Protein AF-A0A349Q2P0-F1 (afdb_monomer_lite)

Radius of gyration: 24.7 Å; chains: 1; bounding box: 40×39×89 Å

pLDDT: mean 77.44, std 16.19, range [46.19, 96.06]

Foldseek 3Di:
DPDDPPPPVPPPPPPDDPPPDPPVPPVVVVLVVLLVLLVVLQVLAAEDDPFDKDWQVPPPCQVVFDFDDPSSCVLLVDDPDPCVPWTKGFHHWYPDQPFWTWTWIFGDDVTTWIKIWIGGSSSHTDDIGTQDDDDQDPDPPGDDTDMGTHHDD

Secondary structure (DSSP, 8-state):
--SSSSSSSSGGG----------HHHHHHHHHHHHHHHHHHHTTSPEEPSSEEE-GGG-TTGGGSPPPPTTTHHHHT-SS--TTT---EEEEEES--SSEEEEEEEEPSSSPEEEEEEEETTS-EEEEEE--------STT------EEE---

Sequence (153 aa):
MKLKIALITLISFLFVNCKNDTTTSNKTNQLISKSNDFKSFIKKFKVLTLPLIINPMEIQDVENLTPLTKSDFRFINIHDIEPDLDKIYPYGILSDTLETYKIIYLFPSEIYLPRIATYKKNGEKISDENLSVGDCGSDCGFTCKETIKIYQD

Structure (mmCIF, N/CA/C/O backbone):
data_AF-A0A349Q2P0-F1
#
_entry.id   AF-A0A349Q2P0-F1
#
loop_
_atom_site.group_PDB
_atom_site.id
_atom_site.type_symbol
_atom_site.label_atom_id
_atom_site.label_alt_id
_atom_site.label_comp_id
_atom_site.label_asym_id
_atom_site.label_entity_id
_atom_site.label_seq_id
_atom_site.pdbx_PDB_ins_code
_atom_site.Cartn_x
_atom_site.Cartn_y
_atom_site.Cartn_z
_atom_site.occupancy
_atom_site.B_iso_or_equiv
_atom_site.auth_seq_id
_atom_site.auth_comp_id
_atom_site.auth_asym_id
_atom_site.auth_atom_id
_atom_site.pdbx_PDB_model_num
ATOM 1 N N . MET A 1 1 ? 12.032 -26.478 68.428 1.00 47.12 1 MET A N 1
ATOM 2 C CA . MET A 1 1 ? 11.082 -25.347 68.302 1.00 47.12 1 MET A CA 1
ATOM 3 C C . MET A 1 1 ? 11.783 -24.123 67.698 1.00 47.12 1 MET A C 1
ATOM 5 O O . MET A 1 1 ? 11.995 -23.162 68.411 1.00 47.12 1 MET A O 1
ATOM 9 N N . LYS A 1 2 ? 12.194 -24.147 66.418 1.00 47.75 2 LYS A N 1
ATOM 10 C CA . LYS A 1 2 ? 12.755 -22.978 65.697 1.00 47.75 2 LYS A CA 1
ATOM 11 C C . LYS A 1 2 ? 12.676 -23.205 64.174 1.00 47.75 2 LYS A C 1
ATOM 13 O O . LYS A 1 2 ? 13.694 -23.441 63.546 1.00 47.75 2 LYS A O 1
ATOM 18 N N . LEU A 1 3 ? 11.476 -23.236 63.585 1.00 46.81 3 LEU A N 1
ATOM 19 C CA . LEU A 1 3 ? 11.347 -23.292 62.111 1.00 46.81 3 LEU A CA 1
ATOM 20 C C . LEU A 1 3 ? 10.034 -22.703 61.559 1.00 46.81 3 LEU A C 1
ATOM 22 O O . LEU A 1 3 ? 9.603 -23.060 60.473 1.00 46.81 3 LEU A O 1
ATOM 26 N N . LYS A 1 4 ? 9.353 -21.815 62.296 1.00 50.56 4 LYS A N 1
ATOM 27 C CA . LYS A 1 4 ? 8.070 -21.236 61.837 1.00 50.56 4 LYS A CA 1
ATOM 28 C C . LYS A 1 4 ? 8.027 -19.707 61.765 1.00 50.56 4 LYS A C 1
ATOM 30 O O . LYS A 1 4 ? 6.977 -19.156 61.477 1.00 50.56 4 LYS A O 1
ATOM 35 N N . ILE A 1 5 ? 9.145 -19.013 61.990 1.00 53.06 5 ILE A N 1
ATOM 36 C CA . ILE A 1 5 ? 9.153 -17.538 62.112 1.00 53.06 5 ILE A CA 1
ATOM 37 C C . ILE A 1 5 ? 9.741 -16.843 60.865 1.00 53.06 5 ILE A C 1
ATOM 39 O O . ILE A 1 5 ? 9.684 -15.627 60.752 1.00 53.06 5 ILE A O 1
ATOM 43 N N . ALA A 1 6 ? 10.240 -17.592 59.876 1.00 50.53 6 ALA A N 1
ATOM 44 C CA . ALA A 1 6 ? 10.867 -17.007 58.683 1.00 50.53 6 ALA A CA 1
ATOM 45 C C . ALA A 1 6 ? 9.914 -16.775 57.490 1.00 50.53 6 ALA A C 1
ATOM 47 O O . ALA A 1 6 ? 10.343 -16.225 56.483 1.00 50.53 6 ALA A O 1
ATOM 48 N N . LEU A 1 7 ? 8.638 -17.181 57.571 1.00 48.03 7 LEU A N 1
ATOM 49 C CA . LEU A 1 7 ? 7.713 -17.122 56.424 1.00 48.03 7 LEU A CA 1
ATOM 50 C C . LEU A 1 7 ? 6.757 -15.912 56.439 1.00 48.03 7 LEU A C 1
ATOM 52 O O . LEU A 1 7 ? 6.058 -15.674 55.462 1.00 48.03 7 LEU A O 1
ATOM 56 N N . ILE A 1 8 ? 6.710 -15.141 57.531 1.00 49.84 8 ILE A N 1
ATOM 57 C CA . ILE A 1 8 ? 5.711 -14.067 57.713 1.00 49.84 8 ILE A CA 1
ATOM 58 C C . ILE A 1 8 ? 6.242 -12.690 57.270 1.00 49.84 8 ILE A C 1
ATOM 60 O O . ILE A 1 8 ? 5.460 -11.785 56.997 1.00 49.84 8 ILE A O 1
ATOM 64 N N . THR A 1 9 ? 7.554 -12.519 57.097 1.00 50.06 9 THR A N 1
ATOM 65 C CA . THR A 1 9 ? 8.147 -11.223 56.716 1.00 50.06 9 THR A CA 1
ATOM 66 C C . THR A 1 9 ? 8.220 -10.965 55.206 1.00 50.06 9 THR A C 1
ATOM 68 O O . THR A 1 9 ? 8.487 -9.834 54.814 1.00 50.06 9 THR A O 1
ATOM 71 N N . LEU A 1 10 ? 7.932 -11.952 54.344 1.00 47.47 10 LEU A N 1
ATOM 72 C CA . LEU A 1 10 ? 8.038 -11.793 52.881 1.00 47.47 10 LEU A CA 1
ATOM 73 C C . LEU A 1 10 ? 6.729 -11.347 52.193 1.00 47.47 10 LEU A C 1
ATOM 75 O O . LEU A 1 10 ? 6.746 -10.956 51.032 1.00 47.47 10 LEU A O 1
ATOM 79 N N . ILE A 1 11 ? 5.590 -11.363 52.893 1.00 53.94 11 ILE A N 1
ATOM 80 C CA . ILE A 1 11 ? 4.271 -11.061 52.294 1.00 53.94 11 ILE A CA 1
ATOM 81 C C . ILE A 1 11 ? 3.928 -9.557 52.343 1.00 53.94 11 ILE A C 1
ATO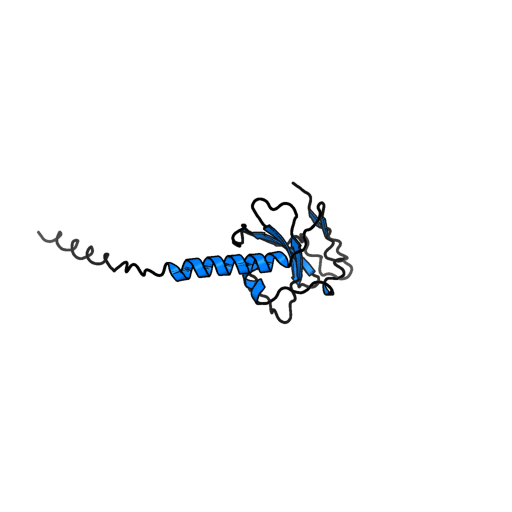M 83 O O . ILE A 1 11 ? 3.006 -9.100 51.673 1.00 53.94 11 ILE A O 1
ATOM 87 N N . SER A 1 12 ? 4.706 -8.738 53.059 1.00 48.81 12 SER A N 1
ATOM 88 C CA . SER A 1 12 ? 4.360 -7.327 53.295 1.00 48.81 12 SER A CA 1
ATOM 89 C C . SER A 1 12 ? 4.821 -6.332 52.211 1.00 48.81 12 SER A C 1
ATOM 91 O O . SER A 1 12 ? 4.638 -5.132 52.397 1.00 48.81 12 SER A O 1
ATOM 93 N N . PHE A 1 13 ? 5.388 -6.787 51.085 1.00 52.38 13 PHE A N 1
ATOM 94 C CA . PHE A 1 13 ? 5.916 -5.902 50.026 1.00 52.38 13 PHE A CA 1
ATOM 95 C C . PHE A 1 13 ? 5.048 -5.781 48.758 1.00 52.38 13 PHE A C 1
ATOM 97 O O . PHE A 1 13 ? 5.450 -5.102 47.818 1.00 52.38 13 PHE A O 1
ATOM 104 N N . LEU A 1 14 ? 3.849 -6.377 48.710 1.00 53.00 14 LEU A N 1
ATOM 105 C CA . LEU A 1 14 ? 3.019 -6.390 47.488 1.00 53.00 14 LEU A CA 1
ATOM 106 C C . LEU A 1 14 ? 1.946 -5.290 47.387 1.00 53.00 14 LEU A C 1
ATOM 108 O O . LEU A 1 14 ? 1.197 -5.271 46.416 1.00 53.00 14 LEU A O 1
ATOM 112 N N . PHE A 1 15 ? 1.890 -4.330 48.314 1.00 54.31 15 PHE A N 1
ATOM 113 C CA . PHE A 1 15 ? 0.945 -3.205 48.230 1.00 54.31 15 PHE A CA 1
ATOM 114 C C . PHE A 1 15 ? 1.652 -1.882 47.915 1.00 54.31 15 PHE A C 1
ATOM 116 O O . PHE A 1 15 ? 1.544 -0.904 48.650 1.00 54.31 15 PHE A O 1
ATOM 123 N N . VAL A 1 16 ? 2.383 -1.840 46.798 1.00 57.06 16 VAL A N 1
ATOM 124 C CA . VAL A 1 16 ? 2.851 -0.577 46.214 1.00 57.06 16 VAL A CA 1
ATOM 125 C C . VAL A 1 16 ? 1.782 -0.056 45.248 1.00 57.06 16 VAL A C 1
ATOM 127 O O . VAL A 1 16 ? 1.681 -0.486 44.107 1.00 57.06 16 VAL A O 1
ATOM 130 N N . ASN A 1 17 ? 0.963 0.860 45.770 1.00 47.09 17 ASN A N 1
ATOM 131 C CA . ASN A 1 17 ? 0.307 1.990 45.097 1.00 47.09 17 ASN A CA 1
ATOM 132 C C . ASN A 1 17 ? -0.076 1.844 43.606 1.00 47.09 17 ASN A C 1
ATOM 134 O O . ASN A 1 17 ? 0.660 2.287 42.725 1.00 47.09 17 ASN A O 1
ATOM 138 N N . CYS A 1 18 ? -1.320 1.439 43.324 1.00 52.94 18 CYS A N 1
ATOM 139 C CA . CYS A 1 18 ? -2.027 1.945 42.140 1.00 52.94 18 CYS A CA 1
ATOM 140 C C . CYS A 1 18 ? -2.575 3.341 42.460 1.00 52.94 18 CYS A C 1
ATOM 142 O O . CYS A 1 18 ? -3.681 3.501 42.974 1.00 52.94 18 CYS A O 1
ATOM 144 N N . LYS A 1 19 ? -1.770 4.367 42.180 1.00 50.78 19 LYS A N 1
ATOM 145 C CA . LYS A 1 19 ? -2.244 5.749 42.114 1.00 50.78 19 LYS A CA 1
ATOM 146 C C . LYS A 1 19 ? -3.078 5.855 40.833 1.00 50.78 19 LYS A C 1
ATOM 148 O O . LYS A 1 19 ? -2.523 5.807 39.739 1.00 50.78 19 LYS A O 1
ATOM 153 N N . ASN A 1 20 ? -4.402 5.925 40.960 1.00 54.03 20 ASN A N 1
ATOM 154 C CA . ASN A 1 20 ? -5.279 6.180 39.819 1.00 54.03 20 ASN A CA 1
ATOM 155 C C . ASN A 1 20 ? -5.050 7.614 39.346 1.00 54.03 20 ASN A C 1
ATOM 157 O O . ASN A 1 20 ? -5.626 8.558 39.882 1.00 54.03 20 ASN A O 1
ATOM 161 N N . ASP A 1 21 ? -4.182 7.762 38.352 1.00 46.19 21 ASP A N 1
ATOM 162 C CA . ASP A 1 21 ? -4.037 9.004 37.615 1.00 46.19 21 ASP A CA 1
ATOM 163 C C . ASP A 1 21 ? -5.264 9.142 36.707 1.00 46.19 21 ASP A C 1
ATOM 165 O O . ASP A 1 21 ? -5.418 8.454 35.694 1.00 46.19 21 ASP A O 1
ATOM 169 N N . THR A 1 22 ? -6.201 9.997 37.107 1.00 51.16 22 THR A N 1
ATOM 170 C CA . THR A 1 22 ? -7.322 10.434 36.273 1.00 51.16 22 THR A CA 1
ATOM 171 C C . THR A 1 22 ? -6.793 11.295 35.126 1.00 51.16 22 THR A C 1
ATOM 173 O O . THR A 1 22 ? -6.921 12.514 35.126 1.00 51.16 22 THR A O 1
ATOM 176 N N . THR A 1 23 ? -6.204 10.656 34.115 1.00 48.81 23 THR A N 1
ATOM 177 C CA . THR A 1 23 ? -5.828 11.265 32.828 1.00 48.81 23 THR A CA 1
ATOM 178 C C . THR A 1 23 ? -6.743 10.762 31.704 1.00 48.81 23 THR A C 1
ATOM 180 O O . THR A 1 23 ? -6.309 10.399 30.613 1.00 48.81 23 THR A O 1
ATOM 183 N N . THR A 1 24 ? -8.054 10.719 31.949 1.00 49.44 24 THR A N 1
ATOM 184 C CA . THR A 1 24 ? -9.040 10.234 30.962 1.00 49.44 24 THR A CA 1
ATOM 185 C C . THR A 1 24 ? -9.249 11.218 29.795 1.00 49.44 24 THR A C 1
ATOM 187 O O . THR A 1 24 ? -9.656 10.808 28.714 1.00 49.44 24 THR A O 1
ATOM 190 N N . SER A 1 25 ? -8.891 12.499 29.950 1.00 53.03 25 SER A N 1
ATOM 191 C CA . SER A 1 25 ? -9.066 13.518 28.895 1.00 53.03 25 SER A CA 1
ATOM 192 C C . SER A 1 25 ? -8.045 13.403 27.745 1.00 53.03 25 SER A C 1
ATOM 194 O O . SER A 1 25 ? -8.391 13.544 26.572 1.00 53.03 25 SER A O 1
ATOM 196 N N . ASN A 1 26 ? -6.788 13.053 28.044 1.00 56.03 26 ASN A N 1
ATOM 197 C CA . ASN A 1 26 ? -5.725 13.025 27.030 1.00 56.03 26 ASN A CA 1
ATOM 198 C C . ASN A 1 26 ? -5.805 11.799 26.105 1.00 56.03 26 ASN A C 1
ATOM 200 O O . ASN A 1 26 ? -5.543 11.920 24.910 1.00 56.03 26 ASN A O 1
ATOM 204 N N . LYS A 1 27 ? -6.224 10.633 26.619 1.00 59.81 27 LYS A N 1
ATOM 205 C CA . LYS A 1 27 ? -6.321 9.396 25.820 1.00 59.81 27 LYS A CA 1
ATOM 206 C C . LYS A 1 27 ? -7.400 9.479 24.739 1.00 59.81 27 LYS A C 1
ATOM 208 O O . LYS A 1 27 ? -7.160 9.057 23.611 1.00 59.81 27 LYS A O 1
ATOM 213 N N . THR A 1 28 ? -8.559 10.057 25.051 1.00 62.56 28 THR A N 1
ATOM 214 C CA . THR A 1 28 ? -9.669 10.197 24.094 1.00 62.56 28 THR A CA 1
ATOM 215 C C . THR A 1 28 ? -9.310 11.155 22.959 1.00 62.56 28 THR A C 1
ATOM 217 O O . THR A 1 28 ? -9.492 10.818 21.791 1.00 62.56 28 THR A O 1
ATOM 220 N N . ASN A 1 29 ? -8.704 12.303 23.276 1.00 61.22 29 ASN A N 1
ATOM 221 C CA . ASN A 1 29 ? -8.256 13.266 22.267 1.00 61.22 29 ASN A CA 1
ATOM 222 C C . ASN A 1 29 ? -7.122 12.708 21.391 1.00 61.22 29 ASN A C 1
ATOM 224 O O . ASN A 1 29 ? -7.109 12.925 20.180 1.00 61.22 29 ASN A O 1
ATOM 228 N N . GLN A 1 30 ? -6.210 11.923 21.972 1.00 62.84 30 GLN A N 1
ATOM 229 C CA . GLN A 1 30 ? -5.145 11.242 21.234 1.00 62.84 30 GLN A CA 1
ATOM 230 C C . GLN A 1 30 ? -5.687 10.149 20.294 1.00 62.84 30 GLN A C 1
ATOM 232 O O . GLN A 1 30 ? -5.218 10.028 19.163 1.00 62.84 30 GLN A O 1
ATOM 237 N N . LEU A 1 31 ? -6.701 9.386 20.721 1.00 64.44 31 LEU A N 1
ATOM 238 C CA . LEU A 1 31 ? -7.376 8.382 19.888 1.00 64.44 31 LEU A CA 1
ATOM 239 C C . LEU A 1 31 ? -8.144 9.019 18.721 1.00 64.44 31 LEU A C 1
ATOM 241 O O . LEU A 1 31 ? -8.041 8.545 17.589 1.00 64.44 31 LEU A O 1
ATOM 245 N N . ILE A 1 32 ? -8.871 10.113 18.974 1.00 64.75 32 ILE A N 1
ATOM 246 C CA . ILE A 1 32 ? -9.592 10.868 17.936 1.00 64.75 32 ILE A CA 1
ATOM 247 C C . ILE A 1 32 ? -8.605 11.459 16.923 1.00 64.75 32 ILE A C 1
ATOM 249 O O . ILE A 1 32 ? -8.809 11.318 15.716 1.00 64.75 32 ILE A O 1
ATOM 253 N N . SER A 1 33 ? -7.514 12.060 17.408 1.00 68.88 33 SER A N 1
ATOM 254 C CA . SER A 1 33 ? -6.443 12.597 16.565 1.00 68.88 33 SER A CA 1
ATOM 255 C C . SER A 1 33 ? -5.842 11.509 15.668 1.00 68.88 33 SER A C 1
ATOM 257 O O . SER A 1 33 ? -5.868 11.643 14.448 1.00 68.88 33 SER A O 1
ATOM 259 N N . LYS A 1 34 ? -5.448 10.360 16.241 1.00 75.12 34 LYS A N 1
ATOM 260 C CA . LYS A 1 34 ? -4.910 9.207 15.496 1.00 75.12 34 LYS A CA 1
ATOM 261 C C . LYS A 1 34 ? -5.877 8.684 14.423 1.00 75.12 34 LYS A C 1
ATOM 263 O O . LYS A 1 34 ? -5.449 8.338 13.324 1.00 75.12 34 LYS A O 1
ATOM 268 N N . SER A 1 35 ? -7.177 8.651 14.720 1.00 80.50 35 SER A N 1
ATOM 269 C CA . SER A 1 35 ? -8.223 8.254 13.767 1.00 80.50 35 SER A CA 1
ATOM 270 C C . SER A 1 35 ? -8.364 9.248 12.605 1.00 80.50 35 SER A C 1
ATOM 272 O O . SER A 1 35 ? -8.475 8.840 11.449 1.00 80.50 35 SER A O 1
ATOM 274 N N . ASN A 1 36 ? -8.358 10.555 12.878 1.00 85.81 36 ASN A N 1
ATOM 275 C CA . ASN A 1 36 ? -8.471 11.584 11.835 1.00 85.81 36 ASN A CA 1
ATOM 276 C C . ASN A 1 36 ? -7.242 11.610 10.920 1.00 85.81 36 ASN A C 1
ATOM 278 O O . ASN A 1 36 ? -7.356 11.720 9.697 1.00 85.81 36 ASN A O 1
ATOM 282 N N . ASP A 1 37 ? -6.080 11.428 11.522 1.00 90.75 37 ASP A N 1
ATOM 283 C CA . ASP A 1 37 ? -4.801 11.264 10.858 1.00 90.75 37 ASP A CA 1
ATOM 284 C C . ASP A 1 37 ? -4.791 10.064 9.905 1.00 90.75 37 ASP A C 1
ATOM 286 O O . ASP A 1 37 ? -4.356 10.176 8.759 1.00 90.75 37 ASP A O 1
ATOM 290 N N . PHE A 1 38 ? -5.320 8.923 10.352 1.00 92.88 38 PHE A N 1
ATOM 291 C CA . PHE A 1 38 ? -5.431 7.730 9.518 1.00 92.88 38 PHE A CA 1
ATOM 292 C C . PHE A 1 38 ? -6.415 7.923 8.358 1.00 92.88 38 PHE A C 1
ATOM 294 O O . PHE A 1 38 ? -6.119 7.554 7.225 1.00 92.88 38 PHE A O 1
ATOM 301 N N . LYS A 1 39 ? -7.563 8.570 8.592 1.00 92.81 39 LYS A N 1
ATOM 302 C CA . LYS A 1 39 ? -8.507 8.899 7.510 1.00 92.81 39 LYS A CA 1
ATOM 303 C C . LYS A 1 39 ? -7.867 9.787 6.443 1.00 92.81 39 LYS A C 1
ATOM 305 O O . LYS A 1 39 ? -8.116 9.585 5.259 1.00 92.81 39 LYS A O 1
ATOM 310 N N . SER A 1 40 ? -7.052 10.757 6.851 1.00 94.38 40 SER A N 1
ATOM 311 C CA . SER A 1 40 ? -6.314 11.623 5.924 1.00 94.38 40 SER A CA 1
ATOM 312 C C . SER A 1 40 ? -5.284 10.843 5.106 1.00 94.38 40 SER A C 1
ATOM 314 O O . SER A 1 40 ? -5.151 11.090 3.912 1.00 94.38 40 SER A O 1
ATOM 316 N N . PHE A 1 41 ? -4.613 9.868 5.722 1.00 95.25 41 PHE A N 1
ATOM 317 C CA . PHE A 1 41 ? -3.721 8.942 5.027 1.00 95.25 41 PHE A CA 1
ATOM 318 C C . PHE A 1 41 ? -4.467 8.096 3.984 1.00 95.25 41 PHE A C 1
ATOM 320 O O . PHE A 1 41 ? -4.086 8.088 2.818 1.00 95.25 41 PHE A O 1
ATOM 327 N N . ILE A 1 42 ? -5.586 7.466 4.358 1.00 95.44 42 ILE A N 1
ATOM 328 C CA . ILE A 1 42 ? -6.378 6.619 3.450 1.00 95.44 42 ILE A CA 1
ATOM 329 C C . ILE A 1 42 ? -6.914 7.394 2.237 1.00 95.44 42 ILE A C 1
ATOM 331 O O . ILE A 1 42 ? -6.963 6.853 1.137 1.00 95.44 42 ILE A O 1
ATOM 335 N N . LYS A 1 43 ? -7.259 8.678 2.392 1.00 95.00 43 LYS A N 1
ATOM 336 C CA . LYS A 1 43 ? -7.743 9.523 1.284 1.00 95.00 43 LYS A CA 1
ATOM 337 C C . LYS A 1 43 ? -6.724 9.746 0.161 1.00 95.00 43 LYS A C 1
ATOM 339 O O . LYS A 1 43 ? -7.117 10.198 -0.909 1.00 95.00 43 LYS A O 1
ATOM 344 N N . LYS A 1 44 ? -5.442 9.447 0.387 1.00 95.50 44 LYS A N 1
ATOM 345 C CA . LYS A 1 44 ? -4.388 9.550 -0.636 1.00 95.50 44 LYS A CA 1
ATOM 346 C C . LYS A 1 44 ? -4.480 8.440 -1.686 1.00 95.50 44 LYS A C 1
ATOM 348 O O . LYS A 1 44 ? -3.869 8.552 -2.742 1.00 95.50 44 LYS A O 1
ATOM 353 N N . PHE A 1 45 ? -5.243 7.385 -1.408 1.00 95.06 45 PHE A N 1
ATOM 354 C CA . PHE A 1 45 ? -5.380 6.220 -2.269 1.00 95.06 45 PHE A CA 1
ATOM 355 C C . PHE A 1 45 ? -6.663 6.314 -3.098 1.00 95.06 45 PHE A C 1
ATOM 357 O O . PHE A 1 45 ? -7.764 6.408 -2.554 1.00 95.06 45 PHE A O 1
ATOM 364 N N . LYS A 1 46 ? -6.531 6.252 -4.428 1.00 93.88 46 LYS A N 1
ATOM 365 C CA . LYS A 1 46 ? -7.682 6.145 -5.336 1.00 93.88 46 LYS A CA 1
ATOM 366 C C . LYS A 1 46 ? -8.324 4.764 -5.226 1.00 93.88 46 LYS A C 1
ATOM 368 O O . LYS A 1 46 ? -7.618 3.767 -5.090 1.00 93.88 46 LYS A O 1
ATOM 373 N N . VAL A 1 47 ? -9.647 4.692 -5.325 1.00 94.25 47 VAL A N 1
ATOM 374 C CA . VAL A 1 47 ? -10.351 3.403 -5.352 1.00 94.25 47 VAL A CA 1
ATOM 375 C C . VAL A 1 47 ? -10.015 2.664 -6.649 1.00 94.25 47 VAL A C 1
ATOM 377 O O . VAL A 1 47 ? -10.089 3.238 -7.734 1.00 94.25 47 VAL A O 1
ATOM 380 N N . LEU A 1 48 ? -9.634 1.395 -6.527 1.00 93.25 48 LEU A N 1
ATOM 381 C CA . LEU A 1 48 ? -9.282 0.512 -7.630 1.00 93.25 48 LEU A CA 1
ATOM 382 C C . LEU A 1 48 ? -10.487 -0.345 -8.028 1.00 93.25 48 LEU A C 1
ATOM 384 O O . LEU A 1 48 ? -11.243 -0.841 -7.186 1.00 93.25 48 LEU A O 1
ATOM 388 N N . THR A 1 49 ? -10.653 -0.518 -9.336 1.00 92.19 49 THR A N 1
ATOM 389 C CA . THR A 1 49 ? -11.652 -1.427 -9.909 1.00 92.19 49 THR A CA 1
ATOM 390 C C . THR A 1 49 ? -11.058 -2.829 -9.998 1.00 92.19 49 THR A C 1
ATOM 392 O O . THR A 1 49 ? -9.881 -2.974 -10.325 1.00 92.19 49 THR A O 1
ATOM 395 N N . LEU A 1 50 ? -11.867 -3.844 -9.692 1.00 91.38 50 LEU A N 1
ATOM 396 C CA . LEU A 1 50 ? -11.502 -5.253 -9.828 1.00 91.38 50 LEU A CA 1
ATOM 397 C C . LEU A 1 50 ? -12.171 -5.858 -11.082 1.00 91.38 50 LEU A C 1
ATOM 399 O O . LEU A 1 50 ? -13.272 -5.429 -11.431 1.00 91.38 50 LEU A O 1
ATOM 403 N N . PRO A 1 51 ? -11.545 -6.842 -11.756 1.00 92.62 51 PRO A N 1
ATOM 404 C CA . PRO A 1 51 ? -10.224 -7.392 -11.460 1.00 92.62 51 PRO A CA 1
ATOM 405 C C . PRO A 1 51 ? -9.107 -6.394 -11.788 1.00 92.62 51 PRO A C 1
ATOM 407 O O . PRO A 1 51 ? -9.161 -5.675 -12.784 1.00 92.62 51 PRO A O 1
ATOM 410 N N . LEU A 1 52 ? -8.092 -6.355 -10.933 1.00 91.94 52 LEU A N 1
ATOM 411 C CA . LEU A 1 52 ? -6.945 -5.469 -11.066 1.00 91.94 52 LEU A CA 1
ATOM 412 C C . LEU A 1 52 ? -5.757 -6.255 -11.615 1.00 91.94 52 LEU A C 1
ATOM 414 O O . LEU A 1 52 ? -5.433 -7.329 -11.110 1.00 91.94 52 LEU A O 1
ATOM 418 N N . ILE A 1 53 ? -5.098 -5.694 -12.627 1.00 91.94 53 ILE A N 1
ATOM 419 C CA . ILE A 1 53 ? -3.856 -6.218 -13.193 1.00 91.94 53 ILE A CA 1
ATOM 420 C C . ILE A 1 53 ? -2.756 -5.189 -12.941 1.00 91.94 53 ILE A C 1
ATOM 422 O O . ILE A 1 53 ? -2.909 -4.028 -13.315 1.00 91.94 53 ILE A O 1
ATOM 426 N N . ILE A 1 54 ? -1.659 -5.615 -12.319 1.00 90.56 54 ILE A N 1
ATOM 427 C CA . ILE A 1 54 ? -0.473 -4.784 -12.088 1.00 90.56 54 ILE A CA 1
ATOM 428 C C . ILE A 1 54 ? 0.720 -5.477 -12.744 1.00 90.56 54 ILE A C 1
ATOM 430 O O . ILE A 1 54 ? 1.011 -6.627 -12.427 1.00 90.56 54 ILE A O 1
ATOM 434 N N . ASN A 1 55 ? 1.417 -4.771 -13.633 1.00 89.00 55 ASN A N 1
ATOM 435 C CA . ASN A 1 55 ? 2.734 -5.162 -14.134 1.00 89.00 55 ASN A CA 1
ATOM 436 C C . ASN A 1 55 ? 3.769 -4.236 -13.485 1.00 89.00 55 ASN A C 1
ATOM 438 O O . ASN A 1 55 ? 3.855 -3.088 -13.919 1.00 89.00 55 ASN A O 1
ATOM 442 N N . PRO A 1 56 ? 4.547 -4.680 -12.478 1.00 84.81 56 PRO A N 1
ATOM 443 C CA . PRO A 1 56 ? 5.546 -3.842 -11.803 1.00 84.81 56 PRO A CA 1
ATOM 444 C C . PRO A 1 56 ? 6.530 -3.157 -12.764 1.00 84.81 56 PRO A C 1
ATOM 446 O O . PRO A 1 56 ? 6.872 -1.992 -12.588 1.00 84.81 56 PRO A O 1
ATOM 449 N N . MET A 1 57 ? 6.911 -3.848 -13.842 1.00 81.00 57 MET A N 1
ATOM 450 C CA . MET A 1 57 ? 7.823 -3.329 -14.872 1.00 81.00 57 MET A CA 1
ATOM 451 C C . MET A 1 57 ? 7.180 -2.331 -15.842 1.00 81.00 57 MET A C 1
ATOM 453 O O . MET A 1 57 ? 7.880 -1.665 -16.598 1.00 81.00 57 MET A O 1
ATOM 457 N N . GLU A 1 58 ? 5.852 -2.239 -15.845 1.00 83.62 58 GLU A N 1
ATOM 458 C CA . GLU A 1 58 ? 5.078 -1.351 -16.714 1.00 83.62 58 GLU A CA 1
ATOM 459 C C . GLU A 1 58 ? 4.277 -0.333 -15.900 1.00 83.62 58 GLU A C 1
ATOM 461 O O . GLU A 1 58 ? 3.359 0.289 -16.438 1.00 83.62 58 GLU A O 1
ATOM 466 N N . ILE A 1 59 ? 4.588 -0.147 -14.609 1.00 80.50 59 ILE A N 1
ATOM 467 C CA . ILE A 1 59 ? 4.003 0.942 -13.826 1.00 80.50 59 ILE A CA 1
ATOM 468 C C . ILE A 1 59 ? 4.578 2.256 -14.362 1.00 80.50 59 ILE A C 1
ATOM 470 O O . ILE A 1 59 ? 5.570 2.790 -13.875 1.00 80.50 59 ILE A O 1
ATOM 474 N N . GLN A 1 60 ? 3.941 2.753 -15.414 1.00 66.94 60 GLN A N 1
ATOM 475 C CA . GLN A 1 60 ? 4.147 4.085 -15.954 1.00 66.94 60 GLN A CA 1
ATOM 476 C C . GLN A 1 60 ? 3.521 5.098 -14.988 1.00 66.94 60 GLN A C 1
ATOM 478 O O . GLN A 1 60 ? 2.672 4.753 -14.161 1.00 66.94 60 GLN A O 1
ATOM 483 N N . ASP A 1 61 ? 3.949 6.354 -15.071 1.00 69.81 61 ASP A N 1
ATOM 484 C CA . ASP A 1 61 ? 3.322 7.466 -14.351 1.00 69.81 61 ASP A CA 1
ATOM 485 C C . ASP A 1 61 ? 3.426 7.429 -12.817 1.00 69.81 61 ASP A C 1
ATOM 487 O O . ASP A 1 61 ? 2.695 8.155 -12.139 1.00 69.81 61 ASP A O 1
ATOM 491 N N . VAL A 1 62 ? 4.362 6.665 -12.239 1.00 77.94 62 VAL A N 1
ATOM 492 C CA . VAL A 1 62 ? 4.681 6.789 -10.800 1.00 77.94 62 VAL A CA 1
ATOM 493 C C . VAL A 1 62 ? 5.029 8.240 -10.450 1.00 77.94 62 VAL A C 1
ATOM 495 O O . VAL A 1 62 ? 4.635 8.739 -9.401 1.00 77.94 62 VAL A O 1
ATOM 498 N N . GLU A 1 63 ? 5.680 8.951 -11.370 1.00 71.56 63 GLU A N 1
ATOM 499 C CA . GLU A 1 63 ? 6.025 10.370 -11.236 1.00 71.56 63 GLU A CA 1
ATOM 500 C C . GLU A 1 63 ? 4.802 11.300 -11.142 1.00 71.56 63 GLU A C 1
ATOM 502 O O . GLU A 1 63 ? 4.903 12.386 -10.573 1.00 71.56 63 GLU A O 1
ATOM 507 N N . ASN A 1 64 ? 3.638 10.870 -11.642 1.00 84.31 64 ASN A N 1
ATOM 508 C CA . ASN A 1 64 ? 2.383 11.620 -11.539 1.00 84.31 64 ASN A CA 1
ATOM 509 C C . ASN A 1 64 ? 1.662 11.377 -10.202 1.00 84.31 64 ASN A C 1
ATOM 511 O O . ASN A 1 64 ? 0.700 12.078 -9.875 1.00 84.31 64 ASN A O 1
ATOM 515 N N . LEU A 1 65 ? 2.101 10.392 -9.414 1.00 87.06 65 LEU A N 1
ATOM 516 C CA . LEU A 1 65 ? 1.590 10.163 -8.069 1.00 87.06 65 LEU A CA 1
ATOM 517 C C . LEU A 1 65 ? 2.290 11.106 -7.088 1.00 87.06 65 LEU A C 1
ATOM 519 O O . LEU A 1 65 ? 3.504 11.284 -7.103 1.00 87.06 65 LEU A O 1
ATOM 523 N N . THR A 1 66 ? 1.522 11.698 -6.173 1.00 91.88 66 THR A N 1
ATOM 524 C CA . THR A 1 66 ? 2.119 12.446 -5.061 1.00 91.88 66 THR A CA 1
ATOM 525 C C . THR A 1 66 ? 2.683 11.450 -4.047 1.00 91.88 66 THR A C 1
ATOM 527 O O . THR A 1 66 ? 1.915 10.620 -3.551 1.00 91.88 66 THR A O 1
ATOM 530 N N . PRO A 1 67 ? 3.986 11.502 -3.718 1.00 92.25 67 PRO A N 1
ATOM 531 C CA . PRO A 1 67 ? 4.577 10.568 -2.772 1.00 92.25 67 PRO A CA 1
ATOM 532 C C . PRO A 1 67 ? 3.983 10.744 -1.371 1.00 92.25 67 PRO A C 1
ATOM 534 O O . PRO A 1 67 ? 3.570 11.836 -0.967 1.00 92.25 67 PRO A O 1
ATOM 537 N N . LEU A 1 68 ? 3.958 9.648 -0.618 1.00 91.25 68 LEU A N 1
ATOM 538 C CA . LEU A 1 68 ? 3.642 9.649 0.802 1.00 91.25 68 LEU A CA 1
ATOM 539 C C . LEU A 1 68 ? 4.661 10.505 1.564 1.00 91.25 68 LEU A C 1
ATOM 541 O O . LEU A 1 68 ? 5.849 10.536 1.248 1.00 91.25 68 LEU A O 1
ATOM 545 N N . THR A 1 69 ? 4.190 11.204 2.590 1.00 89.50 69 THR A N 1
ATOM 546 C CA . THR A 1 69 ? 5.007 12.106 3.405 1.00 89.50 69 THR A CA 1
ATOM 547 C C . THR A 1 69 ? 5.599 11.377 4.611 1.00 89.50 69 THR A C 1
ATOM 549 O O . THR A 1 69 ? 5.050 10.377 5.066 1.00 89.50 69 THR A O 1
ATOM 552 N N . LYS A 1 70 ? 6.647 11.935 5.238 1.00 84.25 70 LYS A N 1
ATOM 553 C CA . LYS A 1 70 ? 7.217 11.418 6.506 1.00 84.25 70 LYS A CA 1
ATOM 554 C C . LYS A 1 70 ? 6.155 11.129 7.577 1.00 84.25 70 LYS A C 1
ATOM 556 O O . LYS A 1 70 ? 6.253 10.159 8.320 1.00 84.25 70 LYS A O 1
ATOM 561 N N . SER A 1 71 ? 5.111 11.955 7.648 1.00 86.62 71 SER A N 1
ATOM 562 C CA . SER A 1 71 ? 3.986 11.745 8.564 1.00 86.62 71 SER A CA 1
ATOM 563 C C . SER A 1 71 ? 3.166 10.487 8.257 1.00 86.62 71 SER A C 1
ATOM 565 O O . SER A 1 71 ? 2.650 9.884 9.194 1.00 86.62 71 SER A O 1
ATOM 567 N N . ASP A 1 72 ? 3.062 10.063 6.997 1.00 90.44 72 ASP A N 1
ATOM 568 C CA . ASP A 1 72 ? 2.347 8.848 6.595 1.00 90.44 72 ASP A CA 1
ATOM 569 C C . ASP A 1 72 ? 3.118 7.580 6.956 1.00 90.44 72 ASP A C 1
ATOM 571 O O . ASP A 1 72 ? 2.515 6.529 7.173 1.00 90.44 72 ASP A O 1
ATOM 575 N N . PHE A 1 73 ? 4.447 7.670 7.057 1.00 86.94 73 PHE A N 1
ATOM 576 C CA . PHE A 1 73 ? 5.319 6.505 7.221 1.00 86.94 73 PHE A CA 1
ATOM 577 C C . PHE A 1 73 ? 5.037 5.734 8.518 1.00 86.94 73 PHE A C 1
ATOM 579 O O . PHE A 1 73 ? 5.205 4.516 8.575 1.00 86.94 73 PHE A O 1
ATOM 586 N N . ARG A 1 74 ? 4.466 6.409 9.526 1.00 86.75 74 ARG A N 1
ATOM 587 C CA . ARG A 1 74 ? 3.956 5.785 10.759 1.00 86.75 74 ARG A CA 1
ATOM 588 C C . ARG A 1 74 ? 2.883 4.713 10.522 1.00 86.75 74 ARG A C 1
ATOM 590 O O . ARG A 1 74 ? 2.648 3.900 11.408 1.00 86.75 74 ARG A O 1
ATOM 597 N N . PHE A 1 75 ? 2.185 4.745 9.383 1.00 90.00 75 PHE A N 1
ATOM 598 C CA . PHE A 1 75 ? 1.121 3.793 9.055 1.00 90.00 75 PHE A CA 1
ATOM 599 C C . PHE A 1 75 ? 1.629 2.593 8.264 1.00 90.00 75 PHE A C 1
ATOM 601 O O . PHE A 1 75 ? 1.099 1.497 8.428 1.00 90.00 75 PHE A O 1
ATOM 608 N N . ILE A 1 76 ? 2.658 2.773 7.441 1.00 86.56 76 ILE A N 1
ATOM 609 C CA . ILE A 1 76 ? 3.286 1.684 6.680 1.00 86.56 76 ILE A CA 1
ATOM 610 C C . ILE A 1 76 ? 4.392 0.988 7.491 1.00 86.56 76 ILE A C 1
ATOM 612 O O . ILE A 1 76 ? 4.681 -0.173 7.245 1.00 86.56 76 ILE A O 1
ATOM 616 N N . ASN A 1 77 ? 4.881 1.603 8.578 1.00 73.62 77 ASN A N 1
ATOM 617 C CA . ASN A 1 77 ? 5.822 1.022 9.549 1.00 73.62 77 ASN A CA 1
ATOM 618 C C . ASN A 1 77 ? 7.035 0.366 8.882 1.00 73.62 77 ASN A C 1
ATOM 620 O O . ASN A 1 77 ? 7.259 -0.839 9.009 1.00 73.62 77 ASN A O 1
ATOM 624 N N . ILE A 1 78 ? 7.778 1.176 8.140 1.00 67.94 78 ILE A N 1
ATOM 625 C CA . ILE A 1 78 ? 8.982 0.740 7.453 1.00 67.94 78 ILE A CA 1
ATOM 626 C C . ILE A 1 78 ? 10.151 1.459 8.124 1.00 67.94 78 ILE A C 1
ATOM 628 O O . ILE A 1 78 ? 10.125 2.680 8.283 1.00 67.94 78 ILE A O 1
ATOM 632 N N . HIS A 1 79 ? 11.111 0.674 8.603 1.00 59.88 79 HIS A N 1
ATOM 633 C CA . HIS A 1 79 ? 12.197 1.144 9.463 1.00 59.88 79 HIS A CA 1
ATOM 634 C C . HIS A 1 79 ? 13.482 1.464 8.688 1.00 59.88 79 HIS A C 1
ATOM 636 O O . HIS A 1 79 ? 14.310 2.211 9.199 1.00 59.88 79 HIS A O 1
ATOM 642 N N . ASP A 1 80 ? 13.586 0.986 7.445 1.00 58.88 80 ASP A N 1
ATOM 643 C CA . ASP A 1 80 ? 14.807 1.018 6.630 1.00 58.88 80 ASP A CA 1
ATOM 644 C C . ASP A 1 80 ? 14.635 1.876 5.369 1.00 58.88 80 ASP A C 1
ATOM 646 O O . ASP A 1 80 ? 15.038 1.483 4.280 1.00 58.88 80 ASP A O 1
ATOM 650 N N . ILE A 1 81 ? 13.964 3.024 5.494 1.00 65.44 81 ILE A N 1
ATOM 651 C CA . ILE A 1 81 ? 13.790 3.955 4.377 1.00 65.44 81 ILE A CA 1
ATOM 652 C C . ILE A 1 81 ? 14.425 5.289 4.723 1.00 65.44 81 ILE A C 1
ATOM 654 O O . ILE A 1 81 ? 14.135 5.838 5.789 1.00 65.44 81 ILE A O 1
ATOM 658 N N . GLU A 1 82 ? 15.189 5.856 3.795 1.00 64.88 82 GLU A N 1
ATOM 659 C CA . GLU A 1 82 ? 15.566 7.262 3.842 1.00 64.88 82 GLU A CA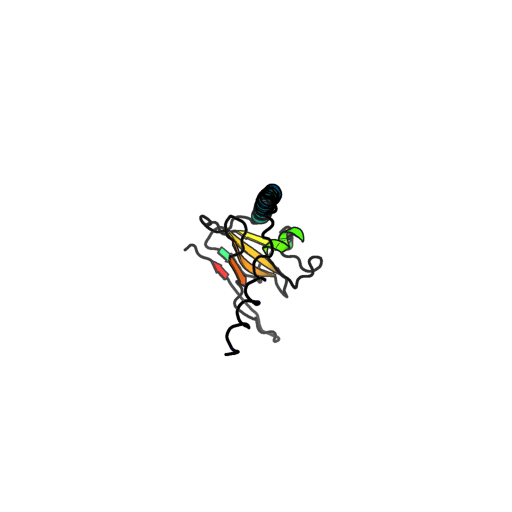 1
ATOM 660 C C . GLU A 1 82 ? 14.472 8.089 3.148 1.00 64.88 82 GLU A C 1
ATOM 662 O O . GLU A 1 82 ? 14.440 8.166 1.922 1.00 64.88 82 GLU A O 1
ATOM 667 N N . PRO A 1 83 ? 13.550 8.747 3.885 1.00 60.09 83 PRO A N 1
ATOM 668 C CA . PRO A 1 83 ? 12.337 9.335 3.299 1.00 60.09 83 PRO A CA 1
ATOM 669 C C . PRO A 1 83 ? 12.593 10.436 2.268 1.00 60.09 83 PRO A C 1
ATOM 671 O O . PRO A 1 83 ? 11.689 10.814 1.526 1.00 60.09 83 PRO A O 1
ATOM 674 N N . ASP A 1 84 ? 13.797 11.004 2.297 1.00 59.66 84 ASP A N 1
ATOM 675 C CA . ASP A 1 84 ? 14.217 12.082 1.411 1.00 59.66 84 ASP A CA 1
ATOM 676 C C . ASP A 1 84 ? 14.832 11.547 0.098 1.00 59.66 84 ASP A C 1
ATOM 678 O O . ASP A 1 84 ? 14.952 12.309 -0.861 1.00 59.66 84 ASP A O 1
ATOM 682 N N . LEU A 1 85 ? 15.163 10.250 0.027 1.00 61.19 85 LEU A N 1
ATOM 683 C CA . LEU A 1 85 ? 15.715 9.574 -1.156 1.00 61.19 85 LEU A CA 1
ATOM 684 C C . LEU A 1 85 ? 14.730 8.562 -1.763 1.00 61.19 85 LEU A C 1
ATOM 686 O O . LEU A 1 85 ? 14.584 8.480 -2.982 1.00 61.19 85 LEU A O 1
ATOM 690 N N . ASP A 1 86 ? 13.983 7.871 -0.913 1.00 73.94 86 ASP A N 1
ATOM 691 C CA . ASP A 1 86 ? 13.127 6.745 -1.266 1.00 73.94 86 ASP A CA 1
ATOM 692 C C . ASP A 1 86 ? 11.653 7.159 -1.235 1.00 73.94 86 ASP A C 1
ATOM 694 O O . ASP A 1 86 ? 10.961 7.145 -0.208 1.00 73.94 86 ASP A O 1
ATOM 698 N N . LYS A 1 87 ? 11.146 7.556 -2.400 1.00 87.00 87 LYS A N 1
ATOM 699 C CA . LYS A 1 87 ? 9.751 7.970 -2.546 1.00 87.00 87 LYS A CA 1
ATOM 700 C C . LYS A 1 87 ? 8.838 6.746 -2.548 1.00 87.00 87 LYS A C 1
ATOM 702 O O . LYS A 1 87 ? 8.949 5.886 -3.412 1.00 87.00 87 LYS A O 1
ATOM 707 N N . ILE A 1 88 ? 7.888 6.702 -1.619 1.00 90.75 88 ILE A N 1
ATOM 708 C CA . ILE A 1 88 ? 6.813 5.701 -1.601 1.00 90.75 88 ILE A CA 1
ATOM 709 C C . ILE A 1 88 ? 5.553 6.327 -2.168 1.00 90.75 88 ILE A C 1
ATOM 711 O O . ILE A 1 88 ? 5.173 7.419 -1.750 1.00 90.75 88 ILE A O 1
ATOM 715 N N . TYR A 1 89 ? 4.865 5.627 -3.066 1.00 93.56 89 TYR A N 1
ATOM 716 C CA . TYR A 1 89 ? 3.690 6.182 -3.739 1.00 93.56 89 TYR A CA 1
ATO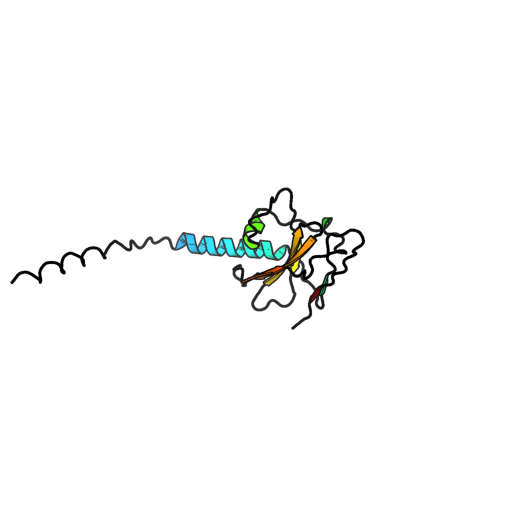M 717 C C . TYR A 1 89 ? 2.398 5.450 -3.375 1.00 93.56 89 TYR A C 1
ATOM 719 O O . TYR A 1 89 ? 2.377 4.216 -3.335 1.00 93.56 89 TYR A O 1
ATOM 727 N N . PRO A 1 90 ? 1.293 6.181 -3.144 1.00 94.75 90 PRO A N 1
ATOM 728 C CA . PRO A 1 90 ? -0.019 5.578 -2.975 1.00 94.75 90 PRO A CA 1
ATOM 729 C C . PRO A 1 90 ? -0.549 5.099 -4.333 1.00 94.75 90 PRO A C 1
ATOM 731 O O . PRO A 1 90 ? -0.902 5.910 -5.187 1.00 94.75 90 PRO A O 1
ATOM 734 N N . TYR A 1 91 ? -0.627 3.783 -4.545 1.00 94.25 91 TYR A N 1
ATOM 735 C CA . TYR A 1 91 ? -1.119 3.226 -5.810 1.00 94.25 91 TYR A CA 1
ATOM 736 C C . TYR A 1 91 ? -2.651 3.207 -5.858 1.00 94.25 91 TYR A C 1
ATOM 738 O O . TYR A 1 91 ? -3.267 3.698 -6.807 1.00 94.25 91 TYR A O 1
ATOM 746 N N . GLY A 1 92 ? -3.283 2.683 -4.805 1.00 94.31 92 GLY A N 1
ATOM 747 C CA . GLY A 1 92 ? -4.734 2.723 -4.658 1.00 94.31 92 GLY A CA 1
ATOM 748 C C . GLY A 1 92 ? -5.268 1.863 -3.518 1.00 94.31 92 GLY A C 1
ATOM 749 O O . GLY A 1 92 ? -4.511 1.286 -2.749 1.00 94.31 92 GLY A O 1
ATOM 750 N N . ILE A 1 93 ? -6.587 1.809 -3.385 1.00 95.50 93 ILE A N 1
ATOM 751 C CA . ILE A 1 93 ? -7.306 1.053 -2.359 1.00 95.50 93 ILE A CA 1
ATOM 752 C C . ILE A 1 93 ? -8.330 0.140 -3.022 1.00 95.50 93 ILE A C 1
ATOM 754 O O . ILE A 1 93 ? -9.018 0.559 -3.950 1.00 95.50 93 ILE A O 1
ATOM 758 N N . LEU A 1 94 ? -8.429 -1.110 -2.573 1.00 93.69 94 LEU A N 1
ATOM 759 C CA . LEU A 1 94 ? -9.427 -2.037 -3.106 1.00 93.69 94 LEU A CA 1
ATOM 760 C C . LEU A 1 94 ? -10.845 -1.561 -2.750 1.00 93.69 94 LEU A C 1
ATOM 762 O O . LEU A 1 94 ? -11.056 -0.935 -1.712 1.00 93.69 94 LEU A O 1
ATOM 766 N N . SER A 1 95 ? -11.808 -1.824 -3.633 1.00 85.81 95 SER A N 1
ATOM 767 C CA . SER A 1 95 ? -13.184 -1.320 -3.517 1.00 85.81 95 SER A CA 1
ATOM 768 C C . SER A 1 95 ? -14.019 -2.028 -2.443 1.00 85.81 95 SER A C 1
ATOM 770 O O . SER A 1 95 ? -14.893 -1.391 -1.853 1.00 85.81 95 SER A O 1
ATOM 772 N N . ASP A 1 96 ? -13.729 -3.292 -2.121 1.00 71.25 96 ASP A N 1
ATOM 773 C CA . ASP A 1 96 ? -14.429 -4.024 -1.060 1.00 71.25 96 ASP A CA 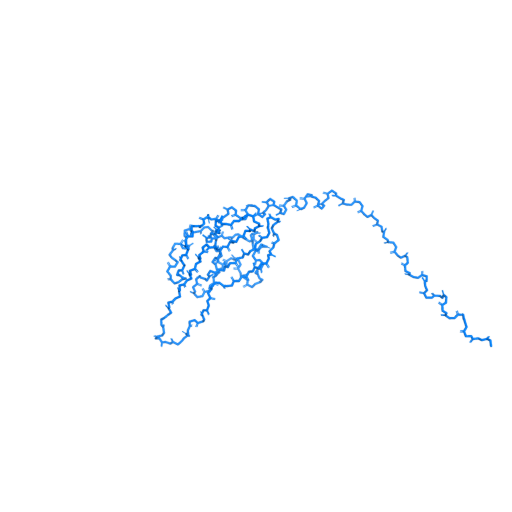1
ATOM 774 C C . ASP A 1 96 ? -13.784 -3.794 0.313 1.00 71.25 96 ASP A C 1
ATOM 776 O O . ASP A 1 96 ? -12.701 -4.299 0.621 1.00 71.25 96 ASP A O 1
ATOM 780 N N . THR A 1 97 ? -14.430 -2.967 1.136 1.00 66.62 97 THR A N 1
ATOM 781 C CA . THR A 1 97 ? -13.875 -2.538 2.422 1.00 66.62 97 THR A CA 1
ATOM 782 C C . THR A 1 97 ? -14.943 -2.413 3.510 1.00 66.62 97 THR A C 1
ATOM 784 O O . THR A 1 97 ? -14.940 -1.439 4.259 1.00 66.62 97 THR A O 1
ATOM 787 N N . LEU A 1 98 ? -15.876 -3.363 3.644 1.00 77.12 98 LEU A N 1
ATOM 788 C CA . LEU A 1 98 ? -16.851 -3.312 4.751 1.00 77.12 98 LEU A CA 1
ATOM 789 C C . LEU A 1 98 ? -16.158 -3.334 6.126 1.00 77.12 98 LEU A C 1
ATOM 791 O O . LEU A 1 98 ? -16.452 -2.508 6.990 1.00 77.12 98 LEU A O 1
ATOM 795 N N . GLU A 1 99 ? -15.162 -4.201 6.300 1.00 83.62 99 GLU A N 1
ATOM 796 C CA . GLU A 1 99 ? -14.530 -4.430 7.609 1.00 83.62 99 GLU A CA 1
ATOM 797 C C . GLU A 1 99 ? -13.102 -3.884 7.712 1.00 83.62 99 GLU A C 1
ATOM 799 O O . GLU A 1 99 ? -12.658 -3.438 8.773 1.00 83.62 99 GLU A O 1
ATOM 804 N N . THR A 1 100 ? -12.373 -3.862 6.598 1.00 93.25 100 THR A N 1
ATOM 805 C CA . THR A 1 100 ? -10.951 -3.496 6.556 1.00 93.25 100 THR A CA 1
ATOM 806 C C . THR A 1 100 ? -10.678 -2.480 5.458 1.00 93.25 100 THR A C 1
ATOM 808 O O . THR A 1 100 ? -11.545 -2.195 4.644 1.00 93.25 100 THR A O 1
ATOM 811 N N . TYR A 1 101 ? -9.509 -1.852 5.461 1.00 95.19 101 TYR A N 1
ATOM 812 C CA . TYR A 1 101 ? -8.966 -1.131 4.314 1.00 95.19 101 TYR A CA 1
ATOM 813 C C . TYR A 1 101 ? -7.800 -1.942 3.762 1.00 95.19 101 TYR A C 1
ATOM 815 O O . TYR A 1 101 ? -6.869 -2.221 4.512 1.00 95.19 101 TYR A O 1
ATOM 823 N N . LYS A 1 102 ? -7.842 -2.296 2.476 1.00 94.94 102 LYS A N 1
ATOM 824 C CA . LYS A 1 102 ? -6.740 -2.958 1.768 1.00 94.94 102 LYS A CA 1
ATOM 825 C C . LYS A 1 102 ? -6.138 -1.959 0.784 1.00 94.94 102 LYS A C 1
ATOM 827 O O . LYS A 1 102 ? -6.743 -1.678 -0.250 1.00 94.94 102 LYS A O 1
ATOM 832 N N . ILE A 1 103 ? -5.001 -1.371 1.140 1.00 96.06 103 ILE A N 1
ATOM 833 C CA . ILE A 1 103 ? -4.296 -0.400 0.294 1.00 96.06 103 ILE A CA 1
ATOM 834 C C . ILE A 1 103 ? -3.138 -1.078 -0.425 1.00 96.06 103 ILE A C 1
ATOM 836 O O . ILE A 1 103 ? -2.505 -1.976 0.122 1.00 96.06 103 ILE A O 1
ATOM 840 N N . ILE A 1 104 ? -2.841 -0.597 -1.623 1.00 95.12 104 ILE A N 1
ATOM 841 C CA . ILE A 1 104 ? -1.649 -0.933 -2.385 1.00 95.12 104 ILE A CA 1
ATOM 842 C C . ILE A 1 104 ? -0.780 0.320 -2.456 1.00 95.12 104 ILE A C 1
ATOM 844 O O . ILE A 1 104 ? -1.256 1.401 -2.822 1.00 95.12 104 ILE A O 1
ATOM 848 N N . TYR A 1 105 ? 0.492 0.181 -2.105 1.00 94.56 105 TYR A N 1
ATOM 849 C CA . TYR A 1 105 ? 1.501 1.230 -2.227 1.00 94.56 105 TYR A CA 1
ATOM 850 C C . TYR A 1 105 ? 2.735 0.696 -2.952 1.00 94.56 105 TYR A C 1
ATOM 852 O O . TYR A 1 105 ? 2.972 -0.509 -2.980 1.00 94.56 105 TYR A O 1
ATOM 860 N N . LEU A 1 106 ? 3.498 1.593 -3.570 1.00 92.50 106 LEU A N 1
ATOM 861 C CA . LEU A 1 106 ? 4.692 1.252 -4.336 1.00 92.50 106 LEU A CA 1
ATOM 862 C C . LEU A 1 106 ? 5.934 1.511 -3.496 1.00 92.50 106 LEU A C 1
ATOM 864 O O . LEU A 1 106 ? 6.187 2.651 -3.104 1.00 92.50 106 LEU A O 1
ATOM 868 N N . PHE A 1 107 ? 6.685 0.452 -3.223 1.00 89.12 107 PHE A N 1
ATOM 869 C CA . PHE A 1 107 ? 7.933 0.503 -2.481 1.00 89.12 107 PHE A CA 1
ATOM 870 C C . PHE A 1 107 ? 9.122 0.652 -3.446 1.00 89.12 107 PHE A C 1
ATOM 872 O O . PHE A 1 107 ? 9.160 -0.071 -4.445 1.00 89.12 107 PHE A O 1
ATOM 879 N N . PRO A 1 108 ? 10.065 1.578 -3.199 1.00 85.75 108 PRO A N 1
ATOM 880 C CA . PRO A 1 108 ? 11.224 1.755 -4.066 1.00 85.75 108 PRO A CA 1
ATOM 881 C C . PRO A 1 108 ? 12.194 0.570 -3.952 1.00 85.75 108 PRO A C 1
ATOM 883 O O . PRO A 1 108 ? 12.495 0.088 -2.862 1.00 85.75 108 PRO A O 1
ATOM 886 N N . SER A 1 109 ? 12.673 0.103 -5.100 1.00 81.31 109 SER A N 1
ATOM 887 C CA . SER A 1 109 ? 13.752 -0.875 -5.278 1.00 81.31 109 SER A CA 1
ATOM 888 C C . SER A 1 109 ? 14.430 -0.572 -6.627 1.00 81.31 109 SER A C 1
ATOM 890 O O . SER A 1 109 ? 14.327 0.557 -7.109 1.00 81.31 109 SER A O 1
ATOM 892 N N . GLU A 1 110 ? 15.082 -1.543 -7.277 1.00 78.75 110 GLU A N 1
ATOM 893 C CA . GLU A 1 110 ? 15.532 -1.395 -8.676 1.00 78.75 110 GLU A CA 1
ATOM 894 C C . GLU A 1 110 ? 14.366 -1.006 -9.607 1.00 78.75 110 GLU A C 1
ATOM 896 O O . GLU A 1 110 ? 14.534 -0.233 -10.549 1.00 78.75 110 GLU A O 1
ATOM 901 N N . ILE A 1 111 ? 13.166 -1.501 -9.285 1.00 81.19 111 ILE A N 1
ATOM 902 C CA . ILE A 1 111 ? 11.871 -1.066 -9.815 1.00 81.19 111 ILE A CA 1
ATOM 903 C C . ILE A 1 111 ? 10.898 -0.815 -8.655 1.00 81.19 111 ILE A C 1
ATOM 905 O O . ILE A 1 111 ? 11.123 -1.263 -7.532 1.00 81.19 111 ILE A O 1
ATOM 909 N N . TYR A 1 112 ? 9.785 -0.125 -8.908 1.00 86.56 112 TYR A N 1
ATOM 910 C CA . TYR A 1 112 ? 8.738 0.024 -7.896 1.00 86.56 112 TYR A CA 1
ATOM 911 C C . TYR A 1 112 ? 7.986 -1.290 -7.681 1.00 86.56 112 TYR A C 1
ATOM 913 O O . TYR A 1 112 ? 7.309 -1.784 -8.583 1.00 86.56 112 TYR A O 1
ATOM 921 N N . LEU A 1 113 ? 8.058 -1.821 -6.461 1.00 88.00 113 LEU A N 1
ATOM 922 C CA . LEU A 1 113 ? 7.411 -3.074 -6.082 1.00 88.00 113 LEU A CA 1
ATOM 923 C C . LEU A 1 113 ? 6.096 -2.800 -5.338 1.00 88.00 113 LEU A C 1
ATOM 925 O O . LEU A 1 113 ? 6.099 -2.104 -4.316 1.00 88.00 113 LEU A O 1
ATOM 929 N N . PRO A 1 114 ? 4.953 -3.319 -5.814 1.00 92.12 114 PRO A N 1
ATOM 930 C CA . PRO A 1 114 ? 3.682 -3.143 -5.134 1.00 92.12 114 PRO A CA 1
ATOM 931 C C . PRO A 1 114 ? 3.621 -3.972 -3.846 1.00 92.12 114 PRO A C 1
ATOM 933 O O . PRO A 1 114 ? 3.892 -5.172 -3.825 1.00 92.12 114 PRO A O 1
ATOM 936 N N . ARG A 1 115 ? 3.188 -3.329 -2.766 1.00 93.00 115 ARG A N 1
ATOM 937 C CA . ARG A 1 115 ? 2.900 -3.953 -1.473 1.00 93.00 115 ARG A CA 1
ATOM 938 C C . ARG A 1 115 ? 1.443 -3.746 -1.114 1.00 93.00 115 ARG A C 1
ATOM 940 O O . ARG A 1 115 ? 0.894 -2.677 -1.380 1.00 93.00 115 ARG A O 1
ATOM 947 N N . ILE A 1 116 ? 0.831 -4.747 -0.490 1.00 94.50 116 ILE A N 1
ATOM 948 C CA . ILE A 1 116 ? -0.529 -4.664 0.036 1.00 94.50 116 ILE A CA 1
ATOM 949 C C . ILE A 1 116 ? -0.490 -4.580 1.556 1.00 94.50 116 ILE A C 1
ATOM 951 O O . ILE A 1 116 ? 0.136 -5.400 2.220 1.00 94.50 116 ILE A O 1
ATOM 955 N N . ALA A 1 117 ? -1.176 -3.590 2.117 1.00 94.88 117 ALA A N 1
ATOM 956 C CA . ALA A 1 117 ? -1.348 -3.469 3.556 1.00 94.88 117 ALA A CA 1
ATOM 957 C C . ALA A 1 117 ? -2.830 -3.463 3.918 1.00 94.88 117 ALA A C 1
ATOM 959 O O . ALA A 1 117 ? -3.644 -2.758 3.312 1.00 94.88 117 ALA A O 1
ATOM 960 N N . THR A 1 118 ? -3.166 -4.247 4.938 1.00 94.81 118 THR A N 1
ATOM 961 C CA . THR A 1 118 ? -4.531 -4.392 5.437 1.00 94.81 118 THR A CA 1
ATOM 962 C C . THR A 1 118 ? -4.647 -3.711 6.791 1.00 94.81 118 THR A C 1
ATOM 964 O O . THR A 1 118 ? -3.833 -3.946 7.680 1.00 94.81 118 THR A O 1
ATOM 967 N N . TYR A 1 119 ? -5.677 -2.889 6.976 1.00 94.62 119 TYR A N 1
ATOM 968 C CA . TYR A 1 119 ? -5.935 -2.155 8.213 1.00 94.62 119 TYR A CA 1
ATOM 969 C C . TYR A 1 119 ? -7.364 -2.367 8.694 1.00 94.62 119 TYR A C 1
ATOM 971 O O . TYR A 1 119 ? -8.299 -2.423 7.896 1.00 94.62 119 TYR A O 1
ATOM 979 N N . LYS A 1 120 ? -7.567 -2.371 10.010 1.00 92.06 120 LYS A N 1
ATOM 980 C CA . LYS A 1 120 ? -8.896 -2.152 10.593 1.00 92.06 120 LYS A CA 1
ATOM 981 C C . LYS A 1 120 ? -9.342 -0.707 10.340 1.00 92.06 120 LYS A C 1
ATOM 983 O O . LYS A 1 120 ? -8.525 0.198 10.159 1.00 92.06 120 LYS A O 1
ATOM 988 N N . LYS A 1 121 ? -10.650 -0.442 10.420 1.00 89.06 121 LYS A N 1
ATOM 989 C CA . LYS A 1 121 ? -11.212 0.918 10.248 1.00 89.06 121 LYS A CA 1
ATOM 990 C C . LYS A 1 121 ? -10.703 1.958 11.251 1.00 89.06 121 LYS A C 1
ATOM 992 O O . LYS A 1 121 ? -10.752 3.151 10.965 1.00 89.06 121 LYS A O 1
ATOM 997 N N . ASN A 1 122 ? -10.201 1.517 12.402 1.00 87.06 122 ASN A N 1
ATOM 998 C CA . ASN A 1 122 ? -9.597 2.372 13.427 1.00 87.06 122 ASN A CA 1
ATOM 999 C C . ASN A 1 122 ? -8.117 2.733 13.145 1.00 87.06 122 ASN A C 1
ATOM 1001 O O . ASN A 1 122 ? -7.514 3.448 13.944 1.00 87.06 122 ASN A O 1
ATOM 1005 N N . GLY A 1 123 ? -7.529 2.240 12.047 1.00 89.00 123 GLY A N 1
ATOM 1006 C CA . GLY A 1 123 ? -6.137 2.493 11.663 1.00 89.00 123 GLY A CA 1
ATOM 1007 C C . GLY A 1 123 ? -5.106 1.523 12.235 1.00 89.00 123 GLY A C 1
ATOM 1008 O O . GLY A 1 123 ? -3.909 1.738 12.065 1.00 89.00 123 GLY A O 1
ATOM 1009 N N . GLU A 1 124 ? -5.533 0.462 12.918 1.00 89.69 124 GLU A N 1
ATOM 1010 C CA . GLU A 1 124 ? -4.648 -0.631 13.324 1.00 89.69 124 GLU A CA 1
ATOM 1011 C C . GLU A 1 124 ? -4.235 -1.463 12.098 1.00 89.69 124 GLU A C 1
ATOM 1013 O O . GLU A 1 124 ? -5.100 -1.950 11.367 1.00 89.69 124 GLU A O 1
ATOM 1018 N N . LYS A 1 125 ? -2.924 -1.625 11.871 1.00 92.25 125 LYS A N 1
ATOM 1019 C CA . LYS A 1 125 ? -2.379 -2.461 10.790 1.00 92.25 125 LYS A CA 1
ATOM 1020 C C . LYS A 1 125 ? -2.552 -3.943 11.142 1.00 92.25 125 LYS A C 1
ATOM 1022 O O . LYS A 1 125 ? -2.160 -4.356 12.228 1.00 92.25 125 LYS A O 1
ATOM 1027 N N . ILE A 1 126 ? -3.142 -4.711 10.229 1.00 93.25 126 ILE A N 1
ATOM 1028 C CA . ILE A 1 126 ? -3.348 -6.164 10.329 1.00 93.25 126 ILE A CA 1
ATOM 1029 C C . ILE A 1 126 ? -2.205 -6.900 9.628 1.00 93.25 126 ILE A C 1
ATOM 1031 O O . ILE A 1 126 ? -1.590 -7.776 10.226 1.00 93.25 126 ILE A O 1
ATOM 1035 N N . SER A 1 127 ? -1.919 -6.540 8.375 1.00 92.88 127 SER A N 1
ATOM 1036 C CA . SER A 1 127 ? -0.869 -7.172 7.571 1.00 92.88 127 SER A CA 1
ATOM 1037 C C . SER A 1 127 ? -0.218 -6.186 6.608 1.00 92.88 127 SER A C 1
ATOM 1039 O O . SER A 1 127 ? -0.737 -5.089 6.373 1.00 92.88 127 SER A O 1
ATOM 1041 N N . ASP A 1 128 ? 0.951 -6.569 6.104 1.00 92.81 128 ASP A N 1
ATOM 1042 C CA . ASP A 1 128 ? 1.750 -5.811 5.150 1.00 92.81 128 ASP A CA 1
ATOM 1043 C C . ASP A 1 128 ? 2.651 -6.779 4.380 1.00 92.81 128 ASP A C 1
ATOM 1045 O O . ASP A 1 128 ? 3.598 -7.332 4.940 1.00 92.81 128 ASP A O 1
ATOM 1049 N N . GLU A 1 129 ? 2.321 -7.018 3.119 1.00 91.56 129 GLU A N 1
ATOM 1050 C CA . GLU A 1 129 ? 2.875 -8.102 2.313 1.00 91.56 129 GLU A CA 1
ATOM 1051 C C . GLU A 1 129 ? 3.372 -7.564 0.968 1.00 91.56 129 GLU A C 1
ATOM 1053 O O . GLU A 1 129 ? 2.795 -6.632 0.398 1.00 91.56 129 GLU A O 1
ATOM 1058 N N . ASN A 1 130 ? 4.455 -8.146 0.449 1.00 89.56 130 ASN A N 1
ATOM 1059 C CA . ASN A 1 130 ? 4.879 -7.895 -0.925 1.00 89.56 130 ASN A CA 1
ATOM 1060 C C . ASN A 1 130 ? 3.939 -8.654 -1.871 1.00 89.56 130 ASN A C 1
ATOM 1062 O O . ASN A 1 130 ? 3.670 -9.831 -1.645 1.00 89.56 130 ASN A O 1
ATOM 1066 N N . LEU A 1 131 ? 3.425 -7.983 -2.904 1.00 88.69 131 LEU A N 1
ATOM 1067 C CA . LEU A 1 131 ? 2.630 -8.646 -3.942 1.00 88.69 131 LEU A CA 1
ATOM 1068 C C . LEU A 1 131 ? 3.505 -9.268 -5.036 1.00 88.69 131 LEU A C 1
ATOM 1070 O O . LEU A 1 131 ? 3.006 -10.064 -5.829 1.00 88.69 131 LEU A O 1
ATOM 1074 N N . SER A 1 132 ? 4.781 -8.895 -5.079 1.00 79.69 132 SER A N 1
ATOM 1075 C CA . SER A 1 132 ? 5.770 -9.437 -6.008 1.00 79.69 132 SER A CA 1
ATOM 1076 C C . SER A 1 132 ? 6.283 -10.776 -5.469 1.00 79.69 132 SER A C 1
ATOM 1078 O O . SER A 1 132 ? 6.599 -10.893 -4.283 1.00 79.69 132 SER A O 1
ATOM 1080 N N . VAL A 1 133 ? 6.324 -11.790 -6.326 1.00 67.25 133 VAL A N 1
ATOM 1081 C CA . VAL A 1 133 ? 6.530 -13.207 -5.994 1.00 67.25 133 VAL A CA 1
ATOM 1082 C C . VAL A 1 133 ? 7.886 -13.721 -6.496 1.00 67.25 133 VAL A C 1
ATOM 1084 O O . VAL A 1 133 ? 8.321 -14.791 -6.076 1.00 67.25 133 VAL A O 1
ATOM 1087 N N . GLY A 1 134 ? 8.567 -12.990 -7.385 1.00 62.75 134 GLY A N 1
ATOM 1088 C CA . GLY A 1 134 ? 9.824 -13.434 -7.992 1.00 62.75 134 GLY A CA 1
ATOM 1089 C C . GLY A 1 134 ? 11.007 -12.509 -7.726 1.00 62.75 134 GLY 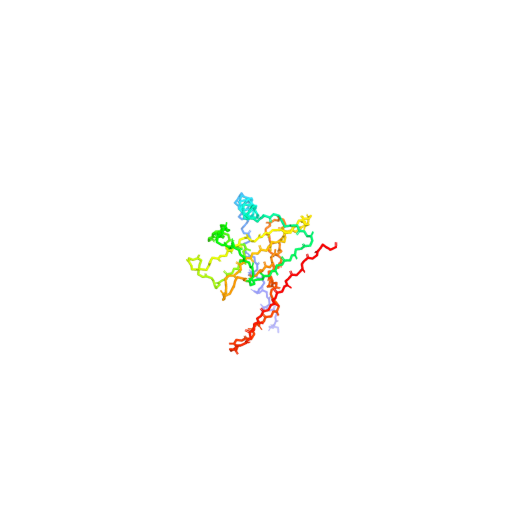A C 1
ATOM 1090 O O . GLY A 1 134 ? 10.958 -11.332 -8.068 1.00 62.75 134 GLY A O 1
ATOM 1091 N N . ASP A 1 135 ? 12.110 -13.078 -7.235 1.00 59.81 135 ASP A N 1
ATOM 1092 C CA . ASP A 1 135 ? 13.436 -12.520 -7.499 1.00 59.81 135 ASP A CA 1
ATOM 1093 C C . ASP A 1 135 ? 13.746 -12.783 -8.976 1.00 59.81 135 ASP A C 1
ATOM 1095 O O . ASP A 1 135 ? 13.982 -13.918 -9.404 1.00 59.81 135 ASP A O 1
ATOM 1099 N N . CYS A 1 136 ? 13.685 -11.739 -9.793 1.00 63.69 136 CYS A N 1
ATOM 1100 C CA . CYS A 1 136 ? 14.147 -11.815 -11.167 1.00 63.69 136 CYS A CA 1
ATOM 1101 C C . CYS A 1 136 ? 15.669 -12.028 -11.133 1.00 63.69 136 CYS A C 1
ATOM 1103 O O . CYS A 1 136 ? 16.385 -11.214 -10.555 1.00 63.69 136 CYS A O 1
ATOM 1105 N N . GLY A 1 137 ? 16.161 -13.136 -11.698 1.00 60.00 137 GLY A N 1
ATOM 1106 C CA . GLY A 1 137 ? 17.589 -13.473 -11.672 1.00 60.00 137 GLY A CA 1
ATOM 1107 C C . GLY A 1 137 ? 18.471 -12.306 -12.130 1.00 60.00 137 GLY A C 1
ATOM 1108 O O . GLY A 1 137 ? 18.164 -11.651 -13.123 1.00 60.00 137 GLY A O 1
ATOM 1109 N N . SER A 1 138 ? 19.561 -12.059 -11.403 1.00 62.94 138 SER A N 1
ATOM 1110 C CA . SER A 1 138 ? 20.461 -10.909 -11.583 1.00 62.94 138 SER A CA 1
ATOM 1111 C C . SER A 1 138 ? 21.490 -11.076 -12.711 1.00 62.94 138 SER A C 1
ATOM 1113 O O . SER A 1 138 ? 22.327 -10.197 -12.924 1.00 62.94 138 SER A O 1
ATOM 1115 N N . ASP A 1 139 ? 21.450 -12.195 -13.436 1.00 64.12 139 ASP A N 1
ATOM 1116 C CA . ASP A 1 139 ? 22.411 -12.507 -14.490 1.00 64.12 139 ASP A CA 1
ATOM 1117 C C . ASP A 1 139 ? 22.089 -11.788 -15.811 1.00 64.12 139 ASP A C 1
ATOM 1119 O O . ASP A 1 139 ? 20.934 -11.616 -16.215 1.00 64.12 139 ASP A O 1
ATOM 1123 N N . CYS A 1 140 ? 23.144 -11.424 -16.545 1.00 67.12 140 CYS A N 1
ATOM 1124 C CA . CYS A 1 140 ? 23.027 -10.847 -17.882 1.00 67.12 140 CYS A CA 1
ATOM 1125 C C . CYS A 1 140 ? 22.191 -11.738 -18.815 1.00 67.12 140 CYS A C 1
ATOM 1127 O O . CYS A 1 140 ? 22.484 -12.917 -19.003 1.00 67.12 140 CYS A O 1
ATOM 1129 N N . GLY A 1 141 ? 21.200 -11.135 -19.477 1.00 71.75 141 GLY A N 1
ATOM 1130 C CA . GLY A 1 141 ? 20.375 -11.797 -20.492 1.00 71.75 141 GLY A CA 1
ATOM 1131 C C . GLY A 1 141 ? 19.047 -12.359 -19.983 1.00 71.75 141 GLY A C 1
ATOM 1132 O O . GLY A 1 141 ? 18.250 -12.823 -20.799 1.00 71.75 141 GLY A O 1
ATOM 1133 N N . PHE A 1 142 ? 18.756 -12.273 -18.683 1.00 69.12 142 PHE A N 1
ATOM 1134 C CA . PHE A 1 142 ? 17.420 -12.562 -18.165 1.00 69.12 142 PHE A CA 1
ATOM 1135 C C . PHE A 1 142 ? 16.490 -11.354 -18.329 1.00 69.12 142 PHE A C 1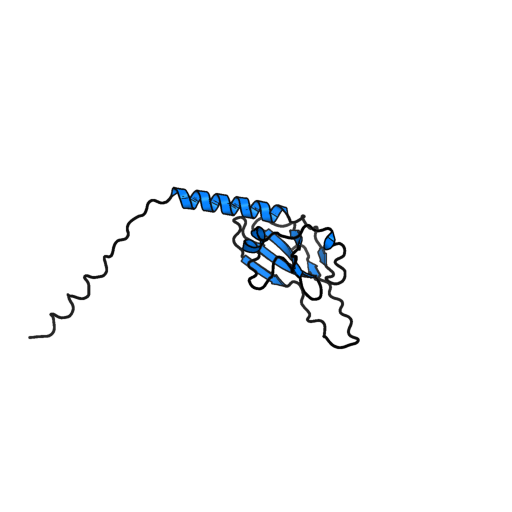
ATOM 1137 O O . PHE A 1 142 ? 16.860 -10.211 -18.084 1.00 69.12 142 PHE A O 1
ATOM 1144 N N . THR A 1 143 ? 15.258 -11.605 -18.774 1.00 70.75 143 THR A N 1
ATOM 1145 C CA . THR A 1 143 ? 14.180 -10.608 -18.806 1.00 70.75 143 THR A CA 1
ATOM 1146 C C . THR A 1 143 ? 13.048 -11.113 -17.933 1.00 70.75 143 THR A C 1
ATOM 1148 O O . THR A 1 143 ? 12.496 -12.183 -18.191 1.00 70.75 143 THR A O 1
ATOM 1151 N N . CYS A 1 144 ? 12.698 -10.342 -16.910 1.00 72.88 144 CYS A N 1
ATOM 1152 C CA . CYS A 1 144 ? 11.564 -10.657 -16.061 1.00 72.88 144 CYS A CA 1
ATOM 1153 C C . CYS A 1 144 ? 10.263 -10.185 -16.707 1.00 72.88 144 CYS A C 1
ATOM 1155 O O . CYS A 1 144 ? 10.243 -9.188 -17.426 1.00 72.88 144 CYS A O 1
ATOM 1157 N N . LYS A 1 145 ? 9.174 -10.913 -16.468 1.00 78.44 145 LYS A N 1
ATOM 1158 C CA . LYS A 1 145 ? 7.811 -10.448 -16.729 1.00 78.44 145 LYS A CA 1
ATOM 1159 C C . LYS A 1 145 ? 6.939 -10.953 -15.601 1.00 78.44 145 LYS A C 1
ATOM 1161 O O . LYS A 1 145 ? 6.591 -12.130 -15.564 1.00 78.44 145 LYS A O 1
ATOM 1166 N N . GLU A 1 146 ? 6.622 -10.058 -14.684 1.00 82.19 146 GLU A N 1
ATOM 1167 C CA . GLU A 1 146 ? 5.749 -10.347 -13.560 1.00 82.19 146 GLU A CA 1
ATOM 1168 C C . GLU A 1 146 ? 4.411 -9.644 -13.748 1.00 82.19 146 GLU A C 1
ATOM 1170 O O . GLU A 1 146 ? 4.371 -8.455 -14.055 1.00 82.19 146 GLU A O 1
ATOM 1175 N N . THR A 1 147 ? 3.324 -10.384 -13.535 1.00 87.88 147 THR A N 1
ATOM 1176 C CA . THR A 1 147 ? 1.961 -9.860 -13.600 1.00 87.88 147 THR A CA 1
ATOM 1177 C C . THR A 1 147 ? 1.192 -10.290 -12.361 1.00 87.88 147 THR A C 1
ATOM 1179 O O . THR A 1 147 ? 0.963 -11.479 -12.141 1.00 87.88 147 THR A O 1
ATOM 1182 N N . ILE A 1 148 ? 0.722 -9.314 -11.593 1.00 90.12 148 ILE A N 1
ATOM 1183 C CA . ILE A 1 148 ? -0.129 -9.517 -10.423 1.00 90.12 148 ILE A CA 1
ATOM 1184 C C . ILE A 1 148 ? -1.582 -9.366 -10.863 1.00 90.12 148 ILE A C 1
ATOM 1186 O O . ILE A 1 148 ? -1.941 -8.380 -11.508 1.00 90.12 148 ILE A O 1
ATOM 1190 N N . LYS A 1 149 ? -2.428 -10.339 -10.510 1.00 92.12 149 LYS A N 1
ATOM 1191 C CA . LYS A 1 149 ? -3.872 -10.305 -10.772 1.00 92.12 149 LYS A CA 1
ATOM 1192 C C . LYS A 1 149 ? -4.631 -10.428 -9.461 1.00 92.12 149 LYS A C 1
ATOM 1194 O O . LYS A 1 149 ? -4.498 -11.434 -8.772 1.00 92.12 149 LYS A O 1
ATOM 1199 N N . ILE A 1 150 ? -5.432 -9.420 -9.140 1.00 90.69 150 ILE A N 1
ATOM 1200 C CA . ILE A 1 150 ? -6.290 -9.397 -7.954 1.00 90.69 150 ILE A CA 1
ATOM 1201 C C . ILE A 1 150 ? -7.736 -9.469 -8.437 1.00 90.69 150 ILE A C 1
ATOM 1203 O O . ILE A 1 150 ? -8.183 -8.611 -9.199 1.00 90.69 150 ILE A O 1
ATOM 1207 N N . TYR A 1 151 ? -8.453 -10.502 -8.007 1.00 89.56 151 TYR A N 1
ATOM 1208 C CA . TYR A 1 151 ? -9.870 -10.694 -8.307 1.00 89.56 151 TYR A CA 1
ATOM 1209 C C . TYR A 1 151 ? -10.730 -10.245 -7.127 1.00 89.56 151 TYR A C 1
ATOM 1211 O O . TYR A 1 151 ? -10.224 -9.994 -6.034 1.00 89.56 151 TYR A O 1
ATOM 1219 N N . GLN A 1 152 ? -12.027 -10.103 -7.379 1.00 83.25 152 GLN A N 1
ATOM 1220 C CA . GLN A 1 152 ? -13.009 -9.995 -6.311 1.00 83.25 152 GLN A CA 1
ATOM 1221 C C . GLN A 1 152 ? -13.225 -11.389 -5.706 1.00 83.25 152 GLN A C 1
ATOM 1223 O O . GLN A 1 152 ? -13.236 -12.366 -6.461 1.00 83.25 152 GLN A O 1
ATOM 1228 N N . ASP A 1 153 ? -13.343 -11.453 -4.380 1.00 66.25 153 ASP A N 1
ATOM 1229 C CA . ASP A 1 153 ? -13.677 -12.682 -3.648 1.00 66.25 153 ASP A CA 1
ATOM 1230 C C . ASP A 1 153 ? -15.103 -13.167 -3.979 1.00 66.25 153 ASP A C 1
ATOM 1232 O O . ASP A 1 153 ? -15.991 -12.308 -4.215 1.00 66.25 153 ASP A O 1
#